Protein AF-A0A535AEY6-F1 (afdb_monomer_lite)

Structure (mmCIF, N/CA/C/O backbone):
data_AF-A0A535AEY6-F1
#
_entry.id   AF-A0A535AEY6-F1
#
loop_
_atom_site.group_PDB
_atom_site.id
_atom_site.type_symbol
_atom_site.label_atom_id
_atom_site.label_alt_id
_atom_site.label_comp_id
_atom_site.label_asym_id
_atom_site.label_entity_id
_atom_site.label_seq_id
_atom_site.pdbx_PDB_ins_code
_atom_site.Cartn_x
_atom_site.Cartn_y
_atom_site.Cartn_z
_atom_site.occupancy
_atom_site.B_iso_or_equiv
_atom_site.auth_seq_id
_atom_site.auth_comp_id
_atom_site.auth_asym_id
_atom_site.auth_atom_id
_atom_site.pdbx_PDB_model_num
ATOM 1 N N . GLN A 1 1 ? -9.670 -11.675 20.358 1.00 57.97 1 GLN A N 1
ATOM 2 C CA . GLN A 1 1 ? -8.456 -12.107 21.085 1.00 57.97 1 GLN A CA 1
ATOM 3 C C . GLN A 1 1 ? -7.297 -12.129 20.089 1.00 57.97 1 GLN A C 1
ATOM 5 O O . GLN A 1 1 ? -7.319 -12.956 19.183 1.00 57.97 1 GLN A O 1
ATOM 10 N N . THR A 1 2 ? -6.328 -11.216 20.187 1.00 73.75 2 THR A N 1
ATOM 11 C CA . THR A 1 2 ? -5.084 -11.285 19.398 1.00 73.75 2 THR A CA 1
ATOM 12 C C . THR A 1 2 ? -4.135 -12.290 20.059 1.00 73.75 2 THR A C 1
ATOM 14 O O . THR A 1 2 ? -3.903 -12.234 21.263 1.00 73.75 2 THR A O 1
ATOM 17 N N . ARG A 1 3 ? -3.598 -13.255 19.298 1.00 81.75 3 ARG A N 1
ATOM 18 C CA . ARG A 1 3 ? -2.764 -14.349 19.849 1.00 81.75 3 ARG A CA 1
ATOM 19 C C . ARG A 1 3 ? -1.456 -13.882 20.496 1.00 81.75 3 ARG A C 1
ATOM 21 O O . ARG A 1 3 ? -0.877 -14.623 21.275 1.00 81.75 3 ARG A O 1
ATOM 28 N N . LEU A 1 4 ? -0.981 -12.692 20.144 1.00 88.00 4 LEU A N 1
ATOM 29 C CA . LEU A 1 4 ? 0.343 -12.192 20.515 1.00 88.00 4 LEU A CA 1
ATOM 30 C C . LEU A 1 4 ? 0.332 -11.311 21.775 1.00 88.00 4 LEU A C 1
ATOM 32 O O . LEU A 1 4 ? 1.387 -10.839 22.179 1.00 88.00 4 LEU A O 1
ATOM 36 N N . GLY A 1 5 ? -0.835 -11.056 22.385 1.00 92.19 5 GLY A N 1
ATOM 37 C CA . GLY A 1 5 ? -0.945 -10.201 23.578 1.00 92.19 5 GLY A CA 1
ATOM 38 C C . GLY A 1 5 ? -0.594 -8.725 23.342 1.00 92.19 5 GLY A C 1
ATOM 39 O O . GLY A 1 5 ? -0.513 -7.956 24.293 1.00 92.19 5 GLY A O 1
ATOM 40 N N . VAL A 1 6 ? -0.398 -8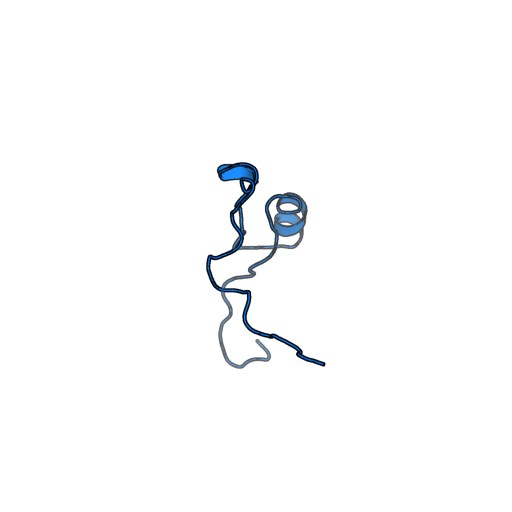.333 22.081 1.00 93.06 6 VAL A N 1
ATOM 41 C CA . VAL A 1 6 ? -0.107 -6.969 21.634 1.00 93.06 6 VAL A CA 1
ATOM 42 C C . VAL A 1 6 ? -1.016 -6.606 20.464 1.00 93.06 6 VAL A C 1
ATOM 44 O O . VAL A 1 6 ? -1.477 -7.486 19.725 1.00 93.06 6 VAL A O 1
ATOM 47 N N . GLU A 1 7 ? -1.284 -5.314 20.294 1.00 92.50 7 GLU A N 1
ATOM 48 C CA . GLU A 1 7 ? -1.989 -4.812 19.117 1.00 92.50 7 GLU A CA 1
ATOM 49 C C . GLU A 1 7 ? -1.039 -4.710 17.923 1.00 92.50 7 GLU A C 1
ATOM 51 O O . GLU A 1 7 ? 0.065 -4.177 18.022 1.00 92.50 7 GLU A O 1
ATOM 56 N N . LEU A 1 8 ? -1.494 -5.215 16.777 1.00 91.75 8 LEU A N 1
ATOM 57 C CA . LEU A 1 8 ? -0.829 -5.066 15.487 1.00 91.75 8 LEU A CA 1
ATOM 58 C C . LEU A 1 8 ? -1.775 -4.292 14.563 1.00 91.75 8 LEU A C 1
ATOM 60 O O . LEU A 1 8 ? -2.519 -4.908 13.801 1.00 91.75 8 LEU A O 1
ATOM 64 N N . PRO A 1 9 ? -1.800 -2.950 14.649 1.00 92.25 9 PRO A N 1
ATOM 65 C CA . PRO A 1 9 ? -2.780 -2.127 13.938 1.00 92.25 9 PRO A CA 1
ATOM 66 C C . PRO A 1 9 ? -2.555 -2.089 12.423 1.00 92.25 9 PRO A C 1
ATOM 68 O O . PRO A 1 9 ? -3.396 -1.570 11.693 1.00 92.25 9 PRO A O 1
ATOM 71 N N . HIS A 1 10 ? -1.418 -2.605 11.946 1.00 96.56 10 HIS A N 1
ATOM 72 C CA . HIS A 1 10 ? -1.049 -2.549 10.543 1.00 96.56 10 HIS A CA 1
ATOM 73 C C . HIS A 1 10 ? -0.781 -3.926 9.945 1.00 96.56 10 HIS A C 1
ATOM 75 O O . HIS A 1 10 ? 0.038 -4.693 10.453 1.00 96.56 10 HIS A O 1
ATOM 81 N N . LEU A 1 11 ? -1.407 -4.179 8.797 1.00 96.56 11 LEU A N 1
ATOM 82 C CA . LEU A 1 11 ? -1.104 -5.294 7.912 1.00 96.56 11 LEU A CA 1
ATOM 83 C C . LEU A 1 11 ? -0.199 -4.793 6.777 1.00 96.56 11 LEU A C 1
ATOM 85 O O . LEU A 1 11 ? -0.662 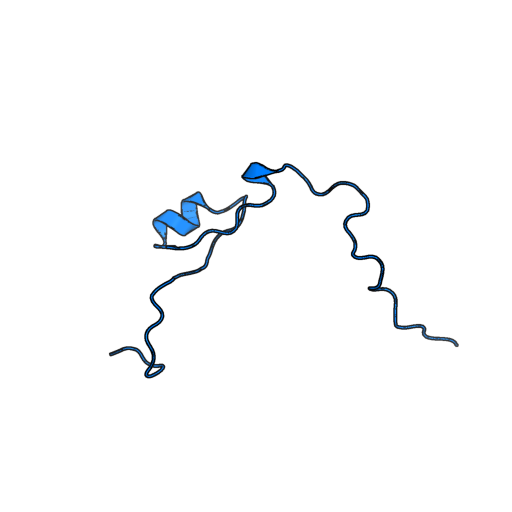-4.168 5.824 1.00 96.56 11 LEU A O 1
ATOM 89 N N . SER A 1 12 ? 1.109 -5.025 6.923 1.00 97.44 12 SER A N 1
ATOM 90 C CA . SER A 1 12 ? 2.135 -4.595 5.962 1.00 97.44 12 SER A CA 1
ATOM 91 C C . SER A 1 12 ? 2.395 -5.675 4.916 1.00 97.44 12 SER A C 1
ATOM 93 O O . SER A 1 12 ? 3.085 -6.660 5.188 1.00 97.44 12 SER A O 1
ATOM 95 N N . MET A 1 13 ? 1.831 -5.502 3.721 1.00 97.69 13 MET A N 1
ATOM 96 C CA . MET A 1 13 ? 1.921 -6.450 2.605 1.00 97.69 13 MET A CA 1
ATOM 97 C C . MET A 1 13 ? 1.936 -5.699 1.269 1.00 97.69 13 MET A C 1
ATOM 99 O O . MET A 1 13 ? 1.718 -4.493 1.221 1.00 97.69 13 MET A O 1
ATOM 103 N N . GLY A 1 14 ? 2.230 -6.402 0.178 1.00 97.69 14 GLY A N 1
ATOM 104 C CA . GLY A 1 14 ? 2.315 -5.797 -1.149 1.00 97.69 14 GLY A CA 1
ATOM 105 C C . GLY A 1 14 ? 3.603 -5.004 -1.395 1.00 97.69 14 GLY A C 1
ATOM 106 O O . GLY A 1 14 ? 4.253 -4.462 -0.494 1.00 97.69 14 GLY A O 1
ATOM 107 N N . MET A 1 15 ? 3.999 -5.006 -2.652 1.00 97.38 15 MET A N 1
ATOM 108 C CA . MET A 1 15 ? 5.119 -4.343 -3.295 1.00 97.38 15 MET A CA 1
ATOM 109 C C . MET A 1 15 ? 4.592 -3.634 -4.553 1.00 97.38 15 MET A C 1
ATOM 111 O O . MET A 1 15 ? 3.398 -3.609 -4.831 1.00 97.38 15 MET A O 1
ATOM 115 N N . SER A 1 16 ? 5.481 -3.034 -5.344 1.00 97.06 16 SER A N 1
ATOM 116 C CA . SER A 1 16 ? 5.087 -2.281 -6.544 1.00 97.06 16 SER A CA 1
ATOM 117 C C . SER A 1 16 ? 4.280 -3.069 -7.584 1.00 97.06 16 SER A C 1
ATOM 119 O O . SER A 1 16 ? 3.585 -2.431 -8.364 1.00 97.06 16 SER A O 1
ATOM 121 N N . ASP A 1 17 ? 4.355 -4.401 -7.593 1.00 97.12 17 ASP A N 1
ATOM 122 C CA . ASP A 1 17 ? 3.777 -5.231 -8.661 1.00 97.12 17 ASP A CA 1
ATOM 123 C C . ASP A 1 17 ? 2.481 -5.943 -8.239 1.00 97.12 17 ASP A C 1
ATOM 125 O O . ASP A 1 17 ? 1.737 -6.417 -9.089 1.00 97.12 17 ASP A O 1
ATOM 129 N N . ASP A 1 18 ? 2.200 -6.019 -6.939 1.00 97.56 18 ASP A N 1
ATOM 130 C CA . ASP A 1 18 ? 1.110 -6.805 -6.343 1.00 97.56 18 ASP A CA 1
ATOM 131 C C . ASP A 1 18 ? 0.291 -5.995 -5.319 1.00 97.56 18 ASP A C 1
ATOM 133 O O . ASP A 1 18 ? -0.534 -6.547 -4.591 1.00 97.56 18 ASP A O 1
ATOM 137 N N . PHE A 1 19 ? 0.470 -4.668 -5.270 1.00 97.31 19 PHE A N 1
ATOM 138 C CA . PHE A 1 19 ? -0.296 -3.812 -4.362 1.00 97.31 19 PHE A CA 1
ATOM 139 C C . PHE A 1 19 ? -1.824 -3.851 -4.562 1.00 97.31 19 PHE A C 1
ATOM 141 O O . PHE A 1 19 ? -2.508 -3.716 -3.550 1.00 97.31 19 PHE A O 1
ATOM 148 N N . PRO A 1 20 ? -2.399 -4.046 -5.774 1.00 98.19 20 PRO A N 1
ATOM 149 C CA . PRO A 1 20 ? -3.854 -4.130 -5.917 1.00 98.19 20 PR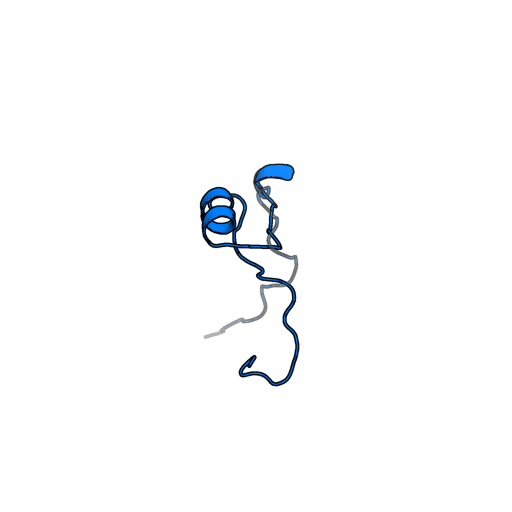O A CA 1
ATOM 150 C C . PRO A 1 20 ? -4.428 -5.336 -5.169 1.00 98.19 20 PRO A C 1
ATOM 152 O O . PRO A 1 20 ? -5.342 -5.180 -4.367 1.00 98.19 20 PRO A O 1
ATOM 155 N N . VAL A 1 21 ? -3.806 -6.509 -5.334 1.00 98.31 21 VAL A N 1
ATOM 156 C CA . VAL A 1 21 ? -4.182 -7.727 -4.602 1.00 98.31 21 VAL A CA 1
ATOM 157 C C . VAL A 1 21 ? -3.961 -7.533 -3.104 1.00 98.31 21 VAL A C 1
ATOM 159 O O . VAL A 1 21 ? -4.812 -7.887 -2.303 1.00 98.31 21 VAL A O 1
ATOM 162 N N . ALA A 1 22 ? -2.858 -6.898 -2.695 1.00 98.19 22 ALA A N 1
ATOM 163 C CA . ALA A 1 22 ? -2.624 -6.620 -1.279 1.00 98.19 22 ALA A CA 1
ATOM 164 C C . ALA A 1 22 ? -3.736 -5.758 -0.649 1.00 98.19 22 ALA A C 1
ATOM 166 O O . ALA A 1 22 ? -4.088 -5.988 0.505 1.00 98.19 22 ALA A O 1
ATOM 167 N N . VAL A 1 23 ? -4.300 -4.795 -1.388 1.00 97.81 23 VAL A N 1
ATOM 168 C CA . VAL A 1 23 ? -5.451 -3.996 -0.931 1.00 97.81 23 VAL A CA 1
ATOM 169 C C . VAL A 1 23 ? -6.706 -4.860 -0.802 1.00 97.81 23 VAL A C 1
ATOM 171 O O . VAL A 1 23 ? -7.396 -4.756 0.210 1.00 97.81 23 VAL A O 1
ATOM 174 N N . GLU A 1 24 ? -6.978 -5.729 -1.778 1.00 98.38 24 GLU A N 1
ATOM 175 C CA . GLU A 1 24 ? -8.106 -6.676 -1.734 1.00 98.38 24 GLU A CA 1
ATOM 176 C C . GLU A 1 24 ? -8.005 -7.637 -0.535 1.00 98.38 24 GLU A C 1
ATOM 178 O O . GLU A 1 24 ? -9.007 -7.925 0.115 1.00 98.38 24 GLU A O 1
ATOM 183 N N . GLU A 1 25 ? -6.785 -8.038 -0.171 1.00 97.88 25 GLU A N 1
ATOM 184 C CA . GLU A 1 25 ? -6.472 -8.888 0.989 1.00 97.88 25 GLU A CA 1
ATOM 185 C C . GLU A 1 25 ? -6.386 -8.111 2.325 1.00 97.88 25 GLU A C 1
ATOM 187 O O . GLU A 1 25 ? -6.048 -8.675 3.370 1.00 97.88 25 GLU A O 1
ATOM 192 N N . GLY A 1 26 ? -6.685 -6.806 2.325 1.00 97.81 26 GLY A N 1
ATOM 193 C CA . GLY A 1 26 ? -6.809 -5.991 3.538 1.00 97.81 26 GLY A CA 1
ATOM 194 C C . GLY A 1 26 ? -5.521 -5.328 4.036 1.00 97.81 26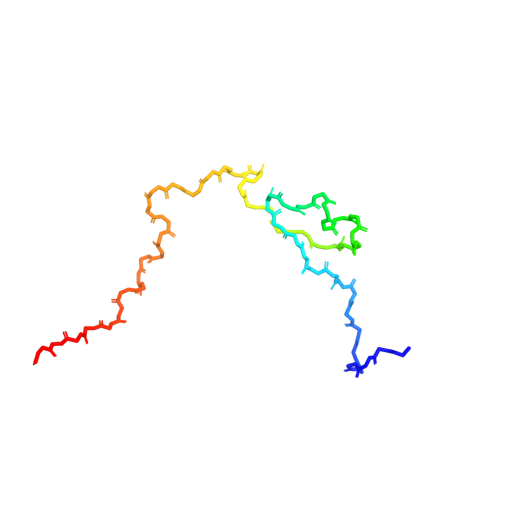 GLY A C 1
ATOM 195 O O . GLY A 1 26 ? -5.446 -4.945 5.207 1.00 97.81 26 GLY A O 1
ATOM 196 N N . ALA A 1 27 ? -4.497 -5.172 3.192 1.00 98.12 27 ALA A N 1
ATOM 197 C CA . ALA A 1 27 ? -3.289 -4.440 3.563 1.00 98.12 27 ALA A CA 1
ATOM 198 C C . ALA A 1 27 ? -3.613 -2.996 3.974 1.00 98.12 27 ALA A C 1
ATOM 200 O O . ALA A 1 27 ? -4.311 -2.258 3.280 1.00 98.12 27 ALA A O 1
ATOM 201 N N . THR A 1 28 ? -3.033 -2.567 5.092 1.00 97.88 28 THR A N 1
ATOM 202 C CA . THR A 1 28 ? -3.168 -1.195 5.606 1.00 97.88 28 THR A CA 1
ATOM 203 C C . THR A 1 28 ? -1.875 -0.395 5.451 1.00 97.88 28 THR A C 1
ATOM 205 O O . THR A 1 28 ? -1.835 0.787 5.779 1.00 97.88 28 THR A O 1
ATOM 208 N N . LEU A 1 29 ? -0.790 -1.047 5.021 1.00 98.38 29 LEU A N 1
ATOM 209 C CA . LEU A 1 29 ? 0.503 -0.433 4.742 1.00 98.38 29 LEU A CA 1
ATOM 210 C C . LEU A 1 29 ? 1.132 -1.121 3.522 1.00 98.38 29 LEU A C 1
ATOM 212 O O . LEU A 1 29 ? 1.351 -2.331 3.539 1.00 98.38 29 LEU A O 1
ATOM 216 N N . LEU A 1 30 ? 1.441 -0.343 2.481 1.00 97.88 30 LEU A N 1
ATOM 217 C CA . LEU A 1 30 ? 2.020 -0.819 1.218 1.00 97.88 30 LEU A CA 1
ATOM 218 C C . LEU A 1 30 ? 3.480 -0.375 1.068 1.00 97.88 30 LEU A C 1
ATOM 220 O O . LEU A 1 30 ? 3.885 0.668 1.586 1.00 97.88 30 LEU A O 1
ATOM 224 N N . ARG A 1 31 ? 4.272 -1.131 0.298 1.00 97.31 31 ARG A N 1
ATOM 225 C CA . ARG A 1 31 ? 5.694 -0.832 0.039 1.00 97.31 31 ARG A CA 1
ATOM 226 C C . ARG A 1 31 ? 5.922 -0.521 -1.440 1.00 97.31 31 ARG A C 1
ATOM 228 O O . ARG A 1 31 ? 6.205 -1.403 -2.249 1.00 97.31 31 ARG A O 1
ATOM 235 N N . LEU A 1 32 ? 5.817 0.752 -1.811 1.00 96.50 32 LEU A N 1
ATOM 236 C CA . LEU A 1 32 ? 5.894 1.182 -3.209 1.00 96.50 32 LEU A CA 1
ATOM 237 C C . LEU A 1 32 ? 7.241 1.846 -3.513 1.00 96.50 32 LEU A C 1
ATOM 239 O O . LEU A 1 32 ? 7.478 2.995 -3.161 1.00 96.50 32 LEU A O 1
ATOM 243 N N . GLY A 1 33 ? 8.130 1.102 -4.173 1.00 94.50 33 GLY A N 1
ATOM 244 C CA . GLY A 1 33 ? 9.402 1.618 -4.678 1.00 94.50 33 GLY A CA 1
ATOM 245 C C . GLY A 1 33 ? 9.312 1.947 -6.163 1.00 94.50 33 GLY A C 1
ATOM 246 O O . GLY A 1 33 ? 9.184 3.105 -6.545 1.00 94.50 33 GLY A O 1
ATOM 247 N N . ARG A 1 34 ? 9.334 0.912 -7.012 1.00 94.62 34 ARG A N 1
ATOM 248 C CA . ARG A 1 34 ? 9.380 1.075 -8.473 1.00 94.62 34 ARG A CA 1
ATOM 249 C C . ARG A 1 34 ? 8.154 1.765 -9.055 1.00 94.62 34 ARG A C 1
ATOM 251 O O . ARG A 1 34 ? 8.295 2.509 -10.014 1.00 94.62 34 ARG A O 1
ATOM 258 N N . ALA A 1 35 ? 6.984 1.552 -8.461 1.00 94.19 35 ALA A N 1
ATOM 259 C CA . ALA A 1 35 ? 5.756 2.217 -8.890 1.00 94.19 35 ALA A CA 1
ATOM 260 C C . ALA A 1 35 ? 5.824 3.750 -8.739 1.00 94.19 35 ALA A C 1
ATOM 262 O O . ALA A 1 35 ? 5.170 4.458 -9.493 1.00 94.19 35 ALA A O 1
ATOM 263 N N . LEU A 1 36 ? 6.621 4.258 -7.788 1.00 95.56 36 LEU A N 1
ATOM 264 C CA . LEU A 1 36 ? 6.774 5.695 -7.534 1.00 95.56 36 LEU A CA 1
ATOM 265 C C . LEU A 1 36 ? 8.068 6.267 -8.130 1.00 95.56 36 LEU A C 1
ATOM 267 O O . LEU A 1 36 ? 8.068 7.378 -8.646 1.00 95.56 36 LEU A O 1
ATOM 271 N N . PHE A 1 37 ? 9.169 5.514 -8.059 1.00 94.19 37 PHE A N 1
ATOM 272 C CA . PHE A 1 37 ? 10.520 5.996 -8.374 1.00 94.19 37 PHE A CA 1
ATOM 273 C C . PHE A 1 37 ? 11.163 5.320 -9.594 1.00 94.19 37 PHE A C 1
ATOM 275 O O . PHE A 1 37 ? 12.289 5.651 -9.958 1.00 94.19 37 PHE A O 1
ATOM 282 N N . GLY A 1 38 ? 10.478 4.368 -10.232 1.00 90.12 38 GLY A N 1
ATOM 283 C CA . GLY A 1 38 ? 11.028 3.589 -11.340 1.00 90.12 38 GLY A CA 1
ATOM 284 C C . GLY A 1 38 ? 12.014 2.495 -10.906 1.00 90.12 38 GLY A C 1
ATOM 285 O O . GLY A 1 38 ? 12.219 2.218 -9.722 1.00 90.12 38 GLY A O 1
ATOM 286 N N . GLY A 1 39 ? 12.590 1.798 -11.888 1.00 87.81 39 GLY A N 1
ATOM 287 C CA . GLY A 1 39 ? 13.529 0.697 -11.660 1.00 87.81 39 GLY A CA 1
ATOM 288 C C . GLY A 1 39 ? 14.781 1.118 -10.882 1.00 87.81 39 GLY A C 1
ATOM 289 O O . GLY A 1 39 ? 15.230 2.257 -10.962 1.00 87.81 39 GLY A O 1
ATOM 290 N N . ARG A 1 40 ? 15.388 0.176 -10.148 1.00 82.88 40 ARG A N 1
ATOM 291 C CA . ARG A 1 40 ? 16.714 0.408 -9.560 1.00 82.88 40 ARG A CA 1
ATOM 292 C C . ARG A 1 40 ? 17.737 0.471 -10.694 1.00 82.88 40 ARG A C 1
ATOM 294 O O . ARG A 1 40 ? 17.848 -0.487 -11.454 1.00 82.88 40 ARG A O 1
ATOM 301 N N . GLY A 1 41 ? 18.462 1.583 -10.806 1.00 79.12 41 GLY A N 1
ATOM 302 C CA . GLY A 1 41 ? 19.550 1.714 -11.775 1.00 79.12 41 GLY A CA 1
ATOM 303 C C . GLY A 1 41 ? 20.637 0.643 -11.573 1.00 79.12 41 GLY A C 1
ATOM 304 O O . GLY A 1 41 ? 20.771 0.100 -10.466 1.00 79.12 41 GLY A O 1
ATOM 305 N N . PRO A 1 42 ? 21.420 0.322 -12.617 1.00 64.31 42 PRO A N 1
ATOM 306 C CA . PRO A 1 42 ? 22.534 -0.614 -12.509 1.00 64.31 42 PRO A CA 1
ATOM 307 C C . PRO A 1 42 ? 23.562 -0.049 -11.517 1.00 64.31 42 PRO A C 1
ATOM 309 O O . PRO A 1 42 ? 24.181 0.974 -11.780 1.00 64.31 42 PRO A O 1
ATOM 312 N N . GLY A 1 43 ? 23.692 -0.676 -10.343 1.00 63.62 43 GLY A N 1
ATOM 313 C CA . GLY A 1 43 ? 24.610 -0.229 -9.284 1.00 63.62 43 GLY A CA 1
ATOM 314 C C . GLY A 1 43 ? 23.987 -0.020 -7.903 1.00 63.62 43 GLY A C 1
ATOM 315 O O . GLY A 1 43 ? 24.715 0.242 -6.957 1.00 63.62 43 GLY A O 1
ATOM 316 N N . ALA A 1 44 ? 22.675 -0.209 -7.728 1.00 62.28 44 ALA A N 1
ATOM 317 C CA . ALA A 1 44 ? 22.031 -0.122 -6.407 1.00 62.28 44 ALA A CA 1
ATOM 318 C C . ALA A 1 44 ? 22.345 -1.305 -5.454 1.00 62.28 44 ALA A C 1
ATOM 320 O O . ALA A 1 44 ? 21.677 -1.474 -4.431 1.00 62.28 44 ALA A O 1
ATOM 321 N N . SER A 1 45 ? 23.340 -2.137 -5.787 1.00 64.19 45 SER A N 1
ATOM 322 C CA . SER A 1 45 ? 24.003 -3.002 -4.811 1.00 64.19 45 SER A CA 1
ATOM 323 C C . SER A 1 45 ? 24.671 -2.091 -3.787 1.00 64.19 45 SER A C 1
ATOM 325 O O . SER A 1 45 ? 25.418 -1.189 -4.161 1.00 64.19 45 SER A O 1
ATOM 327 N N . ARG A 1 46 ? 24.369 -2.270 -2.499 1.00 61.81 46 ARG A N 1
ATOM 328 C CA . ARG A 1 46 ? 25.004 -1.475 -1.442 1.00 61.81 46 ARG A CA 1
ATOM 329 C C . ARG A 1 46 ? 26.526 -1.600 -1.607 1.00 61.81 46 ARG A C 1
ATOM 331 O O . ARG A 1 46 ? 27.002 -2.735 -1.680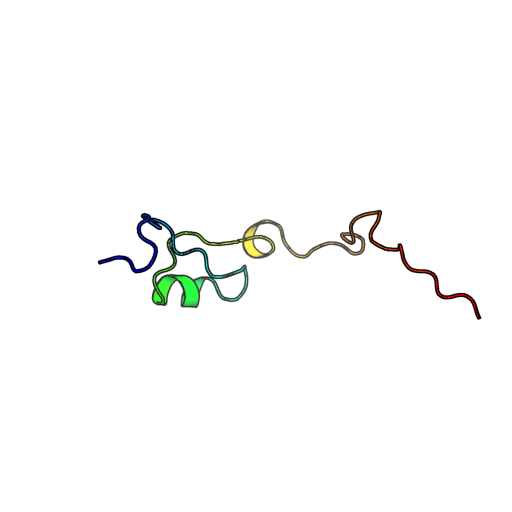 1.00 61.81 46 ARG A O 1
ATOM 338 N N . PRO A 1 47 ? 27.300 -0.501 -1.633 1.00 53.22 47 PRO A N 1
ATOM 339 C CA . PRO A 1 47 ? 28.749 -0.617 -1.557 1.00 53.22 47 PRO A CA 1
ATOM 340 C C . PRO A 1 47 ? 29.085 -1.259 -0.201 1.00 53.22 47 PRO A C 1
ATOM 342 O O . PRO A 1 47 ? 28.958 -0.610 0.834 1.00 53.22 47 PRO A O 1
ATOM 345 N N . GLY A 1 48 ? 29.394 -2.563 -0.189 1.00 60.69 48 GLY A N 1
ATOM 346 C CA . GLY A 1 48 ? 29.778 -3.290 1.029 1.00 60.69 48 GLY A CA 1
ATOM 347 C C . GLY A 1 48 ? 29.274 -4.728 1.220 1.00 60.69 48 GLY A C 1
ATOM 348 O O . GLY A 1 48 ? 29.561 -5.291 2.268 1.00 60.69 48 GLY A O 1
ATOM 349 N N . SER A 1 49 ? 28.554 -5.360 0.282 1.00 62.47 49 SER A N 1
ATOM 350 C CA . SER A 1 49 ? 28.114 -6.765 0.463 1.00 62.47 49 SER A CA 1
ATOM 351 C C . SER A 1 49 ? 29.063 -7.834 -0.103 1.00 62.47 49 SER A C 1
ATOM 353 O O . SER A 1 49 ? 28.663 -8.987 -0.220 1.00 62.47 49 SER 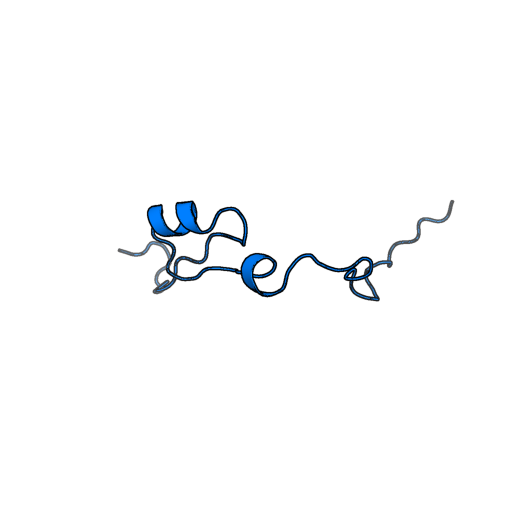A O 1
ATOM 355 N N . SER A 1 50 ? 30.308 -7.492 -0.446 1.00 62.59 50 SER A N 1
ATOM 356 C CA . SER A 1 50 ? 31.355 -8.474 -0.759 1.00 62.59 50 SER A CA 1
ATOM 357 C C . SER A 1 50 ? 32.299 -8.634 0.437 1.00 62.59 50 SER A C 1
ATOM 359 O O . SER A 1 50 ? 33.395 -8.076 0.455 1.00 62.59 50 SER A O 1
ATOM 361 N N . VAL A 1 51 ? 31.868 -9.379 1.454 1.00 63.41 51 VAL A N 1
ATOM 362 C CA . VAL A 1 51 ? 32.780 -10.001 2.422 1.00 63.41 51 VAL A CA 1
ATOM 363 C C . VAL A 1 51 ? 32.498 -11.496 2.408 1.00 63.41 51 VAL A C 1
ATOM 365 O O . VAL A 1 51 ? 31.363 -11.918 2.612 1.00 63.41 51 VAL A O 1
ATOM 368 N N . GLY A 1 52 ? 33.543 -12.266 2.120 1.00 54.34 52 GLY A N 1
ATOM 369 C CA . GLY A 1 52 ? 33.511 -13.720 2.020 1.00 54.34 52 GLY A CA 1
ATOM 370 C C . GLY A 1 52 ? 34.415 -14.201 0.896 1.00 54.34 52 GLY A C 1
ATOM 371 O O . GLY A 1 52 ? 33.931 -14.606 -0.152 1.00 54.34 52 GLY A O 1
ATOM 372 N N . GLY A 1 53 ? 35.728 -14.069 1.093 1.00 60.06 53 GLY A N 1
ATOM 373 C CA . GLY A 1 53 ? 36.705 -14.783 0.284 1.00 60.06 53 GLY A CA 1
ATOM 374 C C . GLY A 1 53 ? 36.779 -16.236 0.738 1.00 60.06 53 GLY A C 1
ATOM 375 O O . GLY A 1 53 ? 36.826 -16.498 1.937 1.00 60.06 53 GLY A O 1
ATOM 376 N N . GLU A 1 54 ? 36.838 -17.151 -0.218 1.00 49.09 54 GLU A N 1
ATOM 377 C CA . GLU A 1 54 ? 37.377 -18.489 -0.006 1.00 49.09 54 GLU A CA 1
ATOM 378 C C . GLU A 1 54 ? 38.609 -18.599 -0.902 1.00 49.09 54 GLU A C 1
ATOM 380 O O . GLU A 1 54 ? 38.520 -18.592 -2.131 1.00 49.09 54 GLU A O 1
ATOM 385 N N . GLY A 1 55 ? 39.773 -18.552 -0.254 1.00 63.78 55 GLY A N 1
ATOM 386 C CA . GLY A 1 55 ? 41.028 -18.988 -0.842 1.00 63.78 55 GLY A CA 1
ATOM 387 C C . GLY A 1 55 ? 41.090 -20.512 -0.826 1.00 63.78 55 GLY A C 1
ATOM 388 O O . GLY A 1 55 ? 40.527 -21.147 0.066 1.00 63.78 55 GLY A O 1
ATOM 389 N N . SER A 1 56 ? 41.753 -21.052 -1.846 1.00 48.50 56 SER A N 1
ATOM 390 C CA . SER A 1 56 ? 42.163 -22.451 -1.975 1.00 48.50 56 SER A CA 1
ATOM 391 C C . SER A 1 56 ? 43.023 -22.951 -0.817 1.00 48.50 56 SER A C 1
ATOM 393 O O . SER A 1 56 ? 43.754 -22.127 -0.221 1.00 48.50 56 SER A O 1
#

pLDDT: mean 84.21, std 16.58, range [48.5, 98.38]

Radius of gyration: 18.22 Å; chains: 1; bounding box: 51×28×36 Å

Sequence (56 aa):
QTRLGVELPHLSMGMSDDFPVAVEEGATLLRLGRALFGGRGPGASRPGSSVGGEGS

Secondary structure (DSSP, 8-state):
--TTSS-----B---TTTHHHHHHTT-SB---SHHHH-SPPTT-S-TT--------

Foldseek 3Di:
DDPVPDDDPFDEDEEQPCVVVCVVVPGPHYHYDCNVPNDDPPPPPPVPPPDDDDDD